Protein AF-A0A212D565-F1 (afdb_monomer)

Nearest PDB structures (foldseek):
  2pie-assembly1_A  TM=9.725E-01  e=7.024E-08  Homo sapiens
  2csw-assembly1_A  TM=8.088E-01  e=1.627E-06  Homo sapiens
  3mdb-assembly2_B  TM=6.436E-01  e=4.090E-02  Homo sapiens
  4h87-assembly2_A  TM=7.108E-01  e=1.475E-01  Homo sapiens
  4h87-assembly3_B  TM=7.089E-01  e=2.463E-01  Homo sapiens

Mean predicted aligned error: 9.25 Å

Solvent-accessible surface area (backbone atoms only — not comparable to full-atom values): 4930 Å² total; per-residue (Å²): 135,86,85,83,82,84,81,72,78,74,73,59,102,77,74,85,73,56,60,51,74,38,84,98,47,99,56,86,57,45,75,46,57,85,93,42,79,43,32,34,16,51,32,90,91,36,78,43,63,56,84,48,91,89,55,66,74,80,53,41,53,78,58,52,75,46,63,72,60,99,88,108

Organism: Cervus elaphus hippelaphus (NCBI:txid46360)

Structure (mmCIF, N/CA/C/O backbone):
data_AF-A0A212D565-F1
#
_entry.id   AF-A0A212D565-F1
#
loop_
_atom_site.group_PDB
_atom_site.id
_atom_site.type_symbol
_atom_site.label_atom_id
_atom_site.label_alt_id
_atom_site.label_comp_id
_atom_site.label_asym_id
_atom_site.label_entity_id
_atom_site.label_seq_id
_atom_site.pdbx_PDB_ins_code
_atom_site.Cartn_x
_atom_site.Cartn_y
_atom_site.Cartn_z
_atom_site.occupancy
_atom_site.B_iso_or_equiv
_atom_site.auth_seq_id
_atom_site.auth_comp_id
_atom_site.auth_asym_id
_atom_site.auth_atom_id
_atom_site.pdbx_PDB_model_num
ATOM 1 N N . MET A 1 1 ? -39.489 -18.390 3.831 1.00 41.19 1 MET A N 1
ATOM 2 C CA . MET A 1 1 ? -38.203 -18.880 3.284 1.00 41.19 1 MET A CA 1
ATOM 3 C C . MET A 1 1 ? -37.229 -17.712 3.315 1.00 41.19 1 MET A C 1
ATOM 5 O O . MET A 1 1 ? -37.697 -16.590 3.197 1.00 41.19 1 MET A O 1
ATOM 9 N N . GLY A 1 2 ? -35.967 -17.981 3.651 1.00 37.06 2 GLY A N 1
ATOM 10 C CA . GLY A 1 2 ? -35.076 -17.070 4.378 1.00 37.06 2 GLY A CA 1
ATOM 11 C C . GLY A 1 2 ? -34.431 -15.916 3.606 1.00 37.06 2 GLY A C 1
ATOM 12 O O . GLY A 1 2 ? -34.374 -15.920 2.381 1.00 37.06 2 GLY A O 1
ATOM 13 N N . ASP A 1 3 ? -33.928 -14.976 4.405 1.00 55.16 3 ASP A N 1
ATOM 14 C CA . ASP A 1 3 ? -32.914 -13.964 4.083 1.00 55.16 3 ASP A CA 1
ATOM 15 C C . ASP A 1 3 ? -31.512 -14.591 4.277 1.00 55.16 3 ASP A C 1
ATOM 17 O O . ASP A 1 3 ? -31.373 -15.515 5.092 1.00 55.16 3 ASP A O 1
ATOM 21 N N . PRO A 1 4 ? -30.475 -14.144 3.547 1.00 51.31 4 PRO A N 1
ATOM 22 C CA . PRO A 1 4 ? -29.545 -13.242 4.218 1.00 51.31 4 PRO A CA 1
ATOM 23 C C . PRO A 1 4 ? -29.016 -12.115 3.314 1.00 51.31 4 PRO A C 1
ATOM 25 O O . PRO A 1 4 ? -28.361 -12.356 2.302 1.00 51.31 4 PRO A O 1
ATOM 28 N N . GLY A 1 5 ? -29.208 -10.881 3.770 1.00 45.66 5 GLY A N 1
ATOM 29 C CA . GLY A 1 5 ? -28.120 -9.923 3.935 1.00 45.66 5 GLY A CA 1
ATOM 30 C C . GLY A 1 5 ? -27.421 -9.448 2.666 1.00 45.66 5 GLY A C 1
ATOM 31 O O . GLY A 1 5 ? -26.267 -9.788 2.422 1.00 45.66 5 GLY A O 1
ATOM 32 N N . SER A 1 6 ? -28.050 -8.522 1.946 1.00 46.03 6 SER A N 1
ATOM 33 C CA . SER A 1 6 ? -27.286 -7.480 1.259 1.00 46.03 6 SER A CA 1
ATOM 34 C C . SER A 1 6 ? -27.274 -6.257 2.165 1.00 46.03 6 SER A C 1
ATOM 36 O O . SER A 1 6 ? -28.096 -5.354 2.043 1.00 46.03 6 SER A O 1
ATOM 38 N N . LEU A 1 7 ? -26.351 -6.257 3.129 1.00 45.38 7 LEU A N 1
ATOM 39 C CA . LEU A 1 7 ? -25.947 -5.039 3.823 1.00 45.38 7 LEU A CA 1
ATOM 40 C C . LEU A 1 7 ? -25.078 -4.252 2.834 1.00 45.38 7 LEU A C 1
ATOM 42 O O . LEU A 1 7 ? -23.860 -4.174 2.948 1.00 45.38 7 LEU A O 1
ATOM 46 N N . VAL A 1 8 ? -25.725 -3.743 1.784 1.00 46.34 8 VAL A N 1
ATOM 47 C CA . VAL A 1 8 ? -25.227 -2.589 1.054 1.00 46.34 8 VAL A CA 1
ATOM 48 C C . VAL A 1 8 ? -25.237 -1.457 2.062 1.00 46.34 8 VAL A C 1
ATOM 50 O O . VAL A 1 8 ? -26.257 -0.818 2.308 1.00 46.34 8 VAL A O 1
ATOM 53 N N . THR A 1 9 ? -24.090 -1.231 2.690 1.00 51.03 9 THR A N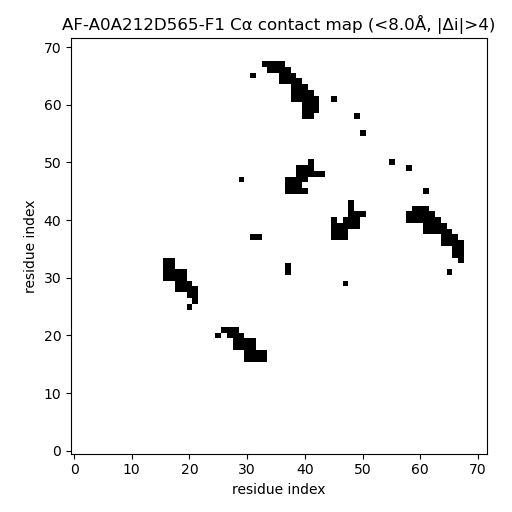 1
ATOM 54 C CA . THR A 1 9 ? -23.784 0.089 3.212 1.00 51.03 9 THR A CA 1
ATOM 55 C C . THR A 1 9 ? -23.673 0.980 1.977 1.00 51.03 9 THR A C 1
ATOM 57 O O . THR A 1 9 ? -22.600 1.153 1.404 1.00 51.03 9 THR A O 1
ATOM 60 N N . GLU A 1 10 ? -24.818 1.465 1.486 1.00 48.72 10 GLU A N 1
ATOM 61 C CA . GLU A 1 10 ? -24.872 2.667 0.668 1.00 48.72 10 GLU A CA 1
ATOM 62 C C . GLU A 1 10 ? -24.300 3.783 1.541 1.00 48.72 10 GLU A C 1
ATOM 64 O O . GLU A 1 10 ? -25.011 4.441 2.302 1.00 48.72 10 GLU A O 1
ATOM 69 N N . GLY A 1 11 ? -22.980 3.949 1.474 1.00 48.03 11 GLY A N 1
ATOM 70 C CA . GLY A 1 11 ? -22.323 5.169 1.899 1.00 48.03 11 GLY A CA 1
ATOM 71 C C . GLY A 1 11 ? -22.924 6.284 1.060 1.00 48.03 11 GLY A C 1
ATOM 72 O O . GLY A 1 11 ? -22.637 6.408 -0.132 1.00 48.03 11 GLY A O 1
ATOM 73 N N . GLY A 1 12 ? -23.843 7.040 1.662 1.00 49.41 12 GLY A N 1
ATOM 74 C CA . GLY A 1 12 ? -24.434 8.211 1.037 1.00 49.41 12 GLY A CA 1
ATOM 75 C C . GLY A 1 12 ? -23.324 9.119 0.512 1.00 49.41 12 GLY A C 1
ATOM 76 O O . GLY A 1 12 ? -22.247 9.197 1.101 1.00 49.41 12 GLY A O 1
ATOM 77 N N . ALA A 1 13 ? -23.588 9.806 -0.598 1.00 51.56 13 ALA A N 1
ATOM 78 C CA . ALA A 1 13 ? -22.657 10.640 -1.366 1.00 51.56 13 ALA A CA 1
ATOM 79 C C . ALA A 1 13 ? -22.069 11.876 -0.624 1.00 51.56 13 ALA A C 1
ATOM 81 O O . ALA A 1 13 ? -21.846 12.924 -1.229 1.00 51.56 13 ALA A O 1
ATOM 82 N N . GLY A 1 14 ? -21.817 11.782 0.683 1.00 62.34 14 GLY A N 1
ATOM 83 C CA . GLY A 1 14 ? -21.223 12.800 1.544 1.00 62.34 14 GLY A CA 1
ATOM 84 C C . GLY A 1 14 ? -20.277 12.256 2.622 1.00 62.34 14 GLY A C 1
ATOM 85 O O . GLY A 1 14 ? -19.785 13.053 3.422 1.00 62.34 14 GLY A O 1
ATOM 86 N N . GLU A 1 15 ? -19.996 10.950 2.666 1.00 75.69 15 GLU A N 1
ATOM 87 C CA . GLU A 1 15 ? -19.020 10.396 3.610 1.00 75.69 15 GLU A CA 1
ATOM 88 C C . GLU A 1 15 ? -17.590 10.686 3.127 1.00 75.69 15 GLU A C 1
ATOM 90 O O . GLU A 1 15 ? -17.210 10.388 1.992 1.00 75.69 15 GLU A O 1
ATOM 95 N N . ARG A 1 16 ? -16.804 11.369 3.965 1.00 86.50 16 ARG A N 1
ATOM 96 C CA . ARG A 1 16 ? -15.406 11.693 3.667 1.00 86.50 16 ARG A CA 1
ATOM 97 C C . ARG A 1 16 ? -14.551 10.502 4.060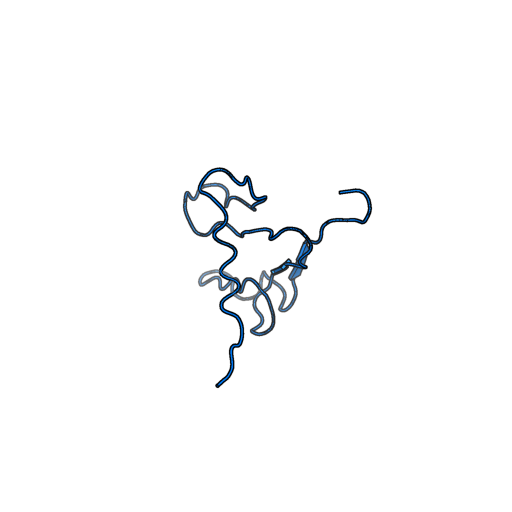 1.00 86.50 16 ARG A C 1
ATOM 99 O O . ARG A 1 16 ? -14.569 10.119 5.220 1.00 86.50 16 ARG A O 1
ATOM 106 N N . SER A 1 17 ? -13.750 10.001 3.131 1.00 89.50 17 SER A N 1
ATOM 107 C CA . SER A 1 17 ? -12.789 8.934 3.412 1.00 89.50 17 SER A CA 1
ATOM 108 C C . SER A 1 17 ? -11.357 9.437 3.284 1.00 89.50 17 SER A C 1
ATOM 110 O O . SER A 1 17 ? -11.049 10.300 2.451 1.00 89.50 17 SER A O 1
ATOM 112 N N . TRP A 1 18 ? -10.463 8.875 4.092 1.00 93.38 18 TRP A N 1
ATOM 113 C CA . TRP A 1 18 ? -9.034 9.119 3.957 1.00 93.38 18 TRP A CA 1
ATOM 114 C C . TRP A 1 18 ? -8.484 8.394 2.728 1.00 93.38 18 TRP A C 1
ATOM 116 O O . TRP A 1 18 ? -8.900 7.291 2.380 1.00 93.38 18 TRP A O 1
ATOM 126 N N . CYS A 1 19 ? -7.531 9.013 2.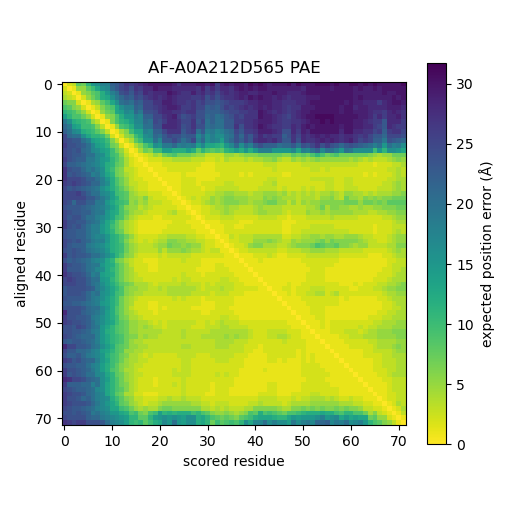036 1.00 95.25 19 CYS A N 1
ATOM 127 C CA . CYS A 1 19 ? -6.848 8.371 0.920 1.00 95.25 19 CYS A CA 1
ATOM 128 C C . CYS A 1 19 ? -5.412 8.874 0.771 1.00 95.25 19 CYS A C 1
ATOM 130 O O . CYS A 1 19 ? -5.077 10.000 1.148 1.00 95.25 19 CYS A O 1
ATOM 132 N N . LEU A 1 20 ? -4.561 8.047 0.165 1.00 96.81 20 LEU A N 1
ATOM 133 C CA . LEU A 1 20 ? -3.259 8.473 -0.327 1.00 96.81 20 LEU A CA 1
ATOM 134 C C . LEU A 1 20 ? -3.400 8.933 -1.775 1.00 96.81 20 LEU A C 1
ATOM 136 O O . LEU A 1 20 ? -3.519 8.123 -2.699 1.00 96.81 20 LEU A O 1
ATOM 140 N N . ARG A 1 21 ? -3.351 10.251 -1.978 1.00 96.69 21 ARG A N 1
ATOM 141 C CA . ARG A 1 21 ? -3.279 10.834 -3.316 1.00 96.69 21 ARG A CA 1
ATOM 142 C C . ARG A 1 21 ? -1.878 10.660 -3.891 1.00 96.69 21 ARG A C 1
ATOM 144 O O . ARG A 1 21 ? -0.885 11.093 -3.307 1.00 96.69 21 ARG A O 1
ATOM 151 N N . ARG A 1 22 ? -1.807 10.102 -5.096 1.00 95.62 22 ARG A N 1
ATOM 152 C CA . ARG A 1 22 ? -0.554 9.976 -5.837 1.00 95.62 22 ARG A CA 1
ATOM 153 C C . ARG A 1 22 ? -0.070 11.348 -6.308 1.00 95.62 22 ARG A C 1
ATOM 155 O O . ARG A 1 22 ? -0.734 12.020 -7.091 1.00 95.62 22 ARG A O 1
ATOM 162 N N . VAL A 1 23 ? 1.095 11.782 -5.839 1.00 95.50 23 VAL A N 1
ATOM 163 C CA . VAL A 1 23 ? 1.659 13.080 -6.237 1.00 95.50 23 VAL A CA 1
ATOM 164 C C . VAL A 1 23 ? 1.984 13.070 -7.733 1.00 95.50 23 VAL A C 1
ATOM 166 O O . VAL A 1 23 ? 2.570 12.118 -8.243 1.00 95.50 23 VAL A O 1
ATOM 169 N N . GLY A 1 24 ? 1.577 14.127 -8.441 1.00 96.50 24 GLY A N 1
ATOM 170 C CA . GLY A 1 24 ? 1.770 14.257 -9.889 1.00 96.50 24 GLY A CA 1
ATOM 171 C C . GLY A 1 24 ? 0.776 13.467 -10.748 1.00 96.50 24 GLY A C 1
ATOM 172 O O . GLY A 1 24 ? 0.877 13.519 -11.970 1.00 96.50 24 GLY A O 1
ATOM 173 N N . MET A 1 25 ? -0.190 12.759 -10.149 1.00 93.88 25 MET A N 1
ATOM 174 C CA . MET A 1 25 ? -1.218 11.999 -10.868 1.00 93.88 25 MET A CA 1
ATOM 175 C C . MET A 1 25 ? -2.608 12.233 -10.254 1.00 93.88 25 MET A C 1
ATOM 177 O O . MET A 1 25 ? -2.775 12.341 -9.042 1.00 93.88 25 MET A O 1
ATOM 181 N N . ASN A 1 26 ? -3.639 12.300 -11.096 1.00 92.94 26 ASN A N 1
ATOM 182 C CA . ASN A 1 26 ? -5.033 12.476 -10.656 1.00 92.94 26 ASN A CA 1
ATOM 183 C C . ASN A 1 26 ? -5.825 11.156 -10.664 1.00 92.94 26 ASN A C 1
ATOM 185 O O . ASN A 1 26 ? -7.048 11.173 -10.701 1.00 92.94 26 ASN A O 1
ATOM 189 N N . ALA A 1 27 ? -5.125 10.022 -10.649 1.00 91.50 27 ALA A N 1
ATOM 190 C CA . ALA A 1 27 ? -5.688 8.676 -10.667 1.00 91.50 27 ALA A CA 1
ATOM 191 C C . ALA A 1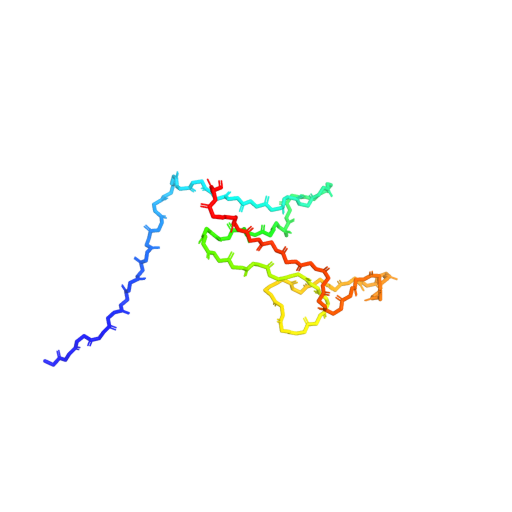 27 ? -4.891 7.756 -9.726 1.00 91.50 27 ALA A C 1
ATOM 193 O O . ALA A 1 27 ? -3.848 8.164 -9.208 1.00 91.50 27 ALA A O 1
ATOM 194 N N . GLU A 1 28 ? -5.377 6.526 -9.534 1.00 91.38 28 GLU A N 1
ATOM 195 C CA . GLU A 1 28 ? -4.723 5.478 -8.727 1.00 91.38 28 GLU A CA 1
ATOM 196 C C . GLU A 1 28 ? -4.482 5.897 -7.266 1.00 91.38 28 GLU A C 1
ATOM 198 O O . GLU A 1 28 ? -3.406 5.695 -6.702 1.00 91.38 28 GLU A O 1
ATOM 203 N N . TRP A 1 29 ? -5.481 6.541 -6.660 1.00 95.19 29 TRP A N 1
ATOM 204 C CA . TRP A 1 29 ? -5.444 6.884 -5.239 1.00 95.19 29 TRP A CA 1
ATOM 205 C C . TRP A 1 29 ? -5.744 5.639 -4.413 1.00 95.19 29 TRP A C 1
ATOM 207 O O . TRP A 1 29 ? -6.554 4.806 -4.816 1.00 95.19 29 TRP A O 1
ATOM 217 N N . LEU A 1 30 ? -5.092 5.517 -3.260 1.00 96.69 30 LEU A N 1
ATOM 218 C CA . LEU A 1 30 ? -5.290 4.372 -2.374 1.00 96.69 30 LEU A CA 1
ATOM 219 C C . LEU A 1 30 ? -6.275 4.774 -1.280 1.00 96.69 30 LEU A C 1
ATOM 221 O O . LEU A 1 30 ? -5.961 5.656 -0.478 1.00 96.69 30 LEU A O 1
ATOM 225 N N . LEU A 1 31 ? -7.460 4.167 -1.272 1.00 95.38 31 LEU A N 1
ATOM 226 C CA . LEU A 1 31 ? -8.471 4.394 -0.243 1.00 95.38 31 LEU A CA 1
ATOM 227 C C . LEU A 1 31 ? -8.007 3.781 1.080 1.00 95.38 31 LEU A C 1
ATOM 229 O O . LEU A 1 31 ? -7.555 2.634 1.107 1.00 95.38 31 LEU A O 1
ATOM 233 N N . LEU A 1 32 ? -8.124 4.557 2.154 1.00 94.50 32 LEU A N 1
ATOM 234 C CA . LEU A 1 32 ? -7.924 4.113 3.524 1.00 94.50 32 LEU A CA 1
ATOM 235 C C . LEU A 1 32 ? -9.310 3.936 4.138 1.00 94.50 32 LEU A C 1
ATOM 237 O O . LEU A 1 32 ? -9.930 4.907 4.559 1.00 94.50 32 LEU A O 1
ATOM 241 N N . GLU A 1 33 ? -9.819 2.708 4.084 1.00 89.38 33 GLU A N 1
ATOM 242 C CA . GLU A 1 33 ? -11.112 2.370 4.675 1.00 89.38 33 GLU A CA 1
ATOM 243 C C . GLU A 1 33 ? -11.030 2.454 6.204 1.00 89.38 33 GLU A C 1
ATOM 245 O O . GLU A 1 33 ? -10.128 1.873 6.816 1.00 89.38 33 GLU A O 1
ATOM 250 N N . ASP A 1 34 ? -11.972 3.172 6.815 1.00 88.25 34 ASP A N 1
ATOM 251 C CA . ASP A 1 34 ? -12.011 3.372 8.263 1.00 88.25 34 ASP A CA 1
ATOM 252 C C . ASP A 1 34 ? -12.123 2.030 9.002 1.00 88.25 34 ASP A C 1
ATOM 254 O O . ASP A 1 34 ? -12.864 1.127 8.610 1.00 88.25 34 ASP A O 1
ATOM 258 N N . GLY A 1 35 ? -11.349 1.881 10.080 1.00 87.69 35 GLY A N 1
ATOM 259 C CA . GLY A 1 35 ? -11.287 0.643 10.863 1.00 87.69 35 GLY A CA 1
ATOM 260 C C . GLY A 1 35 ? -10.562 -0.537 10.196 1.00 87.69 35 GLY A C 1
ATOM 261 O O . GLY A 1 35 ? -10.300 -1.530 10.880 1.00 87.69 35 GLY A O 1
ATOM 262 N N . ASN A 1 36 ? -10.175 -0.437 8.919 1.00 91.69 36 ASN A N 1
ATOM 263 C CA . ASN A 1 36 ? -9.479 -1.500 8.196 1.00 91.69 36 ASN A CA 1
ATOM 264 C C . ASN A 1 36 ? -7.966 -1.267 8.114 1.00 91.69 36 ASN A C 1
ATOM 266 O O . ASN A 1 36 ? -7.453 -0.147 8.104 1.00 91.69 36 ASN A O 1
ATOM 270 N N . GLU A 1 37 ? -7.227 -2.372 8.045 1.00 95.56 37 GLU A N 1
ATOM 271 C CA . GLU A 1 37 ? -5.797 -2.351 7.763 1.00 95.56 37 GLU A CA 1
ATOM 272 C C . GLU A 1 37 ? -5.566 -2.372 6.248 1.00 95.56 37 GLU A C 1
ATOM 274 O O . GLU A 1 37 ? -6.013 -3.278 5.544 1.00 95.56 37 GLU A O 1
ATOM 279 N N . VAL A 1 38 ? -4.828 -1.386 5.744 1.00 97.62 38 VAL A N 1
ATOM 280 C CA . VAL A 1 38 ? -4.472 -1.278 4.331 1.00 97.62 38 VAL A CA 1
ATOM 281 C C . VAL A 1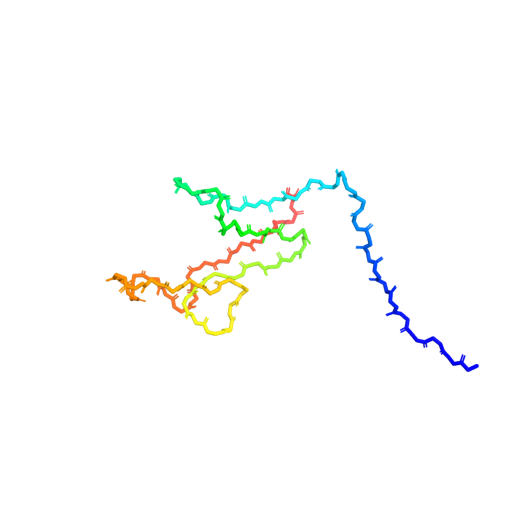 38 ? -3.013 -1.656 4.143 1.00 97.62 38 VAL A C 1
ATOM 283 O O . VAL A 1 38 ? -2.102 -0.954 4.581 1.00 97.62 38 VAL A O 1
ATOM 286 N N . THR A 1 39 ? -2.776 -2.763 3.448 1.00 98.44 39 THR A N 1
ATOM 287 C CA . THR A 1 39 ? -1.426 -3.259 3.165 1.00 98.44 39 THR A CA 1
ATOM 288 C C . THR A 1 39 ? -1.002 -2.888 1.744 1.00 98.44 39 THR A C 1
ATOM 290 O O . THR A 1 39 ? -1.773 -3.014 0.791 1.00 98.44 39 THR A O 1
ATOM 293 N N . VAL A 1 40 ? 0.240 -2.425 1.582 1.00 98.44 40 VAL A N 1
ATOM 294 C CA . VAL A 1 40 ? 0.783 -1.979 0.288 1.00 98.44 40 VAL A CA 1
ATOM 295 C C . VAL A 1 40 ? 2.104 -2.682 0.008 1.00 98.44 40 VAL A C 1
ATOM 297 O O . VAL A 1 40 ? 2.969 -2.802 0.879 1.00 98.44 40 VAL A O 1
ATOM 300 N N . GLY A 1 41 ? 2.298 -3.141 -1.224 1.00 98.50 41 GLY A N 1
ATOM 301 C CA . GLY A 1 41 ? 3.538 -3.791 -1.643 1.00 98.50 41 GLY A CA 1
ATOM 302 C C . GLY A 1 41 ? 3.452 -4.355 -3.054 1.00 98.50 41 GLY A C 1
ATOM 303 O O . GLY A 1 41 ? 2.476 -4.127 -3.753 1.00 98.50 41 GLY A 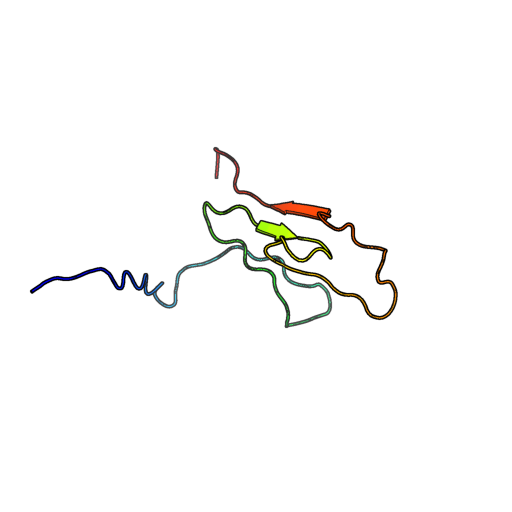O 1
ATOM 304 N N . ARG A 1 42 ? 4.472 -5.095 -3.501 1.00 98.31 42 ARG A N 1
ATOM 305 C CA . ARG A 1 42 ? 4.455 -5.753 -4.828 1.00 98.31 42 ARG A CA 1
ATOM 306 C C . ARG A 1 42 ? 3.945 -7.202 -4.816 1.00 98.31 42 ARG A C 1
ATOM 308 O O . ARG A 1 42 ? 3.865 -7.827 -5.872 1.00 98.31 42 ARG A O 1
ATOM 315 N N . GLY A 1 43 ? 3.707 -7.782 -3.637 1.00 97.94 43 GLY A N 1
ATOM 316 C CA . GLY A 1 43 ? 3.215 -9.158 -3.489 1.00 97.94 43 GLY A CA 1
ATOM 317 C C . GLY A 1 43 ? 1.736 -9.303 -3.861 1.00 97.94 43 GLY A C 1
ATOM 318 O O . GLY A 1 43 ? 1.049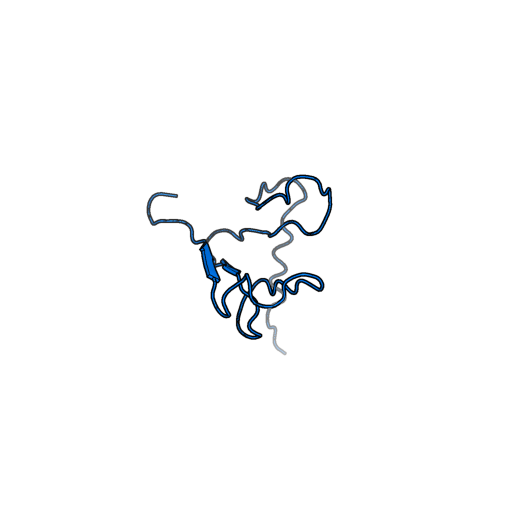 -8.309 -4.028 1.00 97.94 43 GLY A O 1
ATOM 319 N N . PHE A 1 44 ? 1.239 -10.536 -3.977 1.00 96.44 44 PHE A N 1
ATOM 320 C CA . PHE A 1 44 ? -0.171 -10.809 -4.310 1.00 96.44 44 PHE A CA 1
ATOM 321 C C . PHE A 1 44 ? -1.126 -10.766 -3.103 1.00 96.44 44 PHE A C 1
ATOM 323 O O . PHE A 1 44 ? -2.332 -10.714 -3.289 1.00 96.44 44 PHE A O 1
ATOM 330 N N . GLY A 1 45 ? -0.607 -10.808 -1.873 1.00 96.56 45 GLY A N 1
ATOM 331 C CA . GLY A 1 45 ? -1.407 -10.841 -0.640 1.00 96.56 45 GLY A CA 1
ATOM 332 C C . GLY A 1 45 ? -1.532 -9.488 0.059 1.00 96.56 45 GLY A C 1
ATOM 333 O O . GLY A 1 45 ? -1.589 -9.459 1.282 1.00 96.56 45 GLY A O 1
ATOM 334 N N . VAL A 1 46 ? -1.464 -8.387 -0.691 1.00 98.19 46 VAL A N 1
ATOM 335 C CA . VAL A 1 46 ? -1.617 -7.025 -0.157 1.00 98.19 46 VAL A CA 1
ATOM 336 C C . VAL A 1 46 ? -2.901 -6.392 -0.687 1.00 98.19 46 VAL A C 1
ATOM 338 O O . VAL A 1 46 ? -3.360 -6.757 -1.766 1.00 98.19 46 VAL A O 1
ATOM 341 N N . THR A 1 47 ? -3.445 -5.417 0.038 1.00 98.00 47 THR A N 1
ATOM 342 C CA . THR A 1 47 ? -4.638 -4.654 -0.357 1.00 98.00 47 THR A CA 1
ATOM 343 C C . THR A 1 47 ? -4.392 -3.896 -1.661 1.00 98.00 47 THR A C 1
ATOM 345 O O . THR A 1 47 ? -5.201 -3.963 -2.581 1.00 98.00 47 THR A O 1
ATOM 348 N N . TYR A 1 48 ? -3.241 -3.222 -1.773 1.00 98.00 48 TYR A N 1
ATOM 349 C CA . TYR A 1 48 ? -2.837 -2.508 -2.984 1.00 98.00 48 TYR A CA 1
ATOM 350 C C . TYR A 1 48 ? -1.500 -3.015 -3.513 1.00 98.00 48 TYR A C 1
ATOM 352 O O . TYR A 1 48 ? -0.436 -2.769 -2.930 1.00 98.00 48 TYR A O 1
ATOM 360 N N . GLN A 1 49 ? -1.559 -3.704 -4.655 1.00 98.00 49 GLN A N 1
ATOM 361 C CA . GL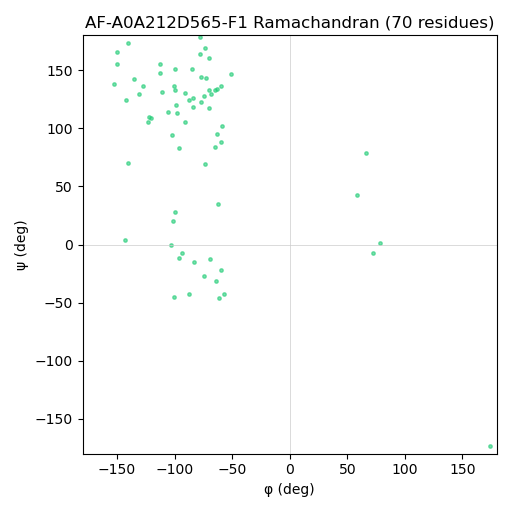N A 1 49 ? -0.376 -4.189 -5.353 1.00 98.00 49 GLN A CA 1
ATOM 362 C C . GLN A 1 49 ? 0.222 -3.093 -6.244 1.00 98.00 49 GLN A C 1
ATOM 364 O O . GLN A 1 49 ? -0.396 -2.646 -7.208 1.00 98.00 49 GLN A O 1
ATOM 369 N N . LEU A 1 50 ? 1.464 -2.697 -5.966 1.00 96.62 50 LEU A N 1
ATOM 370 C CA . LEU A 1 50 ? 2.222 -1.760 -6.790 1.00 96.62 50 LEU A CA 1
ATOM 371 C C . LEU A 1 50 ? 3.191 -2.513 -7.703 1.00 96.62 50 LEU A C 1
ATOM 373 O O . LEU A 1 50 ? 4.106 -3.194 -7.232 1.00 96.62 50 LEU A O 1
ATOM 377 N N . VAL A 1 51 ? 3.027 -2.344 -9.017 1.00 95.25 51 VAL A N 1
ATOM 378 C CA . VAL A 1 51 ? 3.897 -2.946 -10.037 1.00 95.25 51 VAL A CA 1
ATOM 379 C C . VAL A 1 51 ? 4.527 -1.847 -10.889 1.00 95.25 51 VAL A C 1
ATOM 381 O O . VAL A 1 51 ? 3.866 -1.207 -11.702 1.00 95.25 51 VAL A O 1
ATOM 384 N N . SER A 1 52 ? 5.832 -1.625 -10.715 1.00 94.44 52 SER A N 1
ATOM 385 C CA . SER A 1 52 ? 6.601 -0.692 -11.547 1.00 94.44 52 SER A CA 1
ATOM 386 C C . SER A 1 52 ? 7.210 -1.417 -12.742 1.00 94.44 52 SER A C 1
ATOM 388 O O . SER A 1 52 ? 7.884 -2.430 -12.566 1.00 94.44 52 SER A O 1
ATOM 390 N N . LYS A 1 53 ? 7.034 -0.869 -13.951 1.00 95.62 53 LYS A N 1
ATOM 391 C CA . LYS A 1 53 ? 7.712 -1.359 -15.166 1.00 95.62 53 LYS A CA 1
ATOM 392 C C . LYS A 1 53 ? 9.192 -0.963 -15.220 1.00 95.62 53 LYS A C 1
ATOM 394 O O . LYS A 1 53 ? 9.978 -1.654 -15.853 1.00 95.62 53 LYS A O 1
ATOM 399 N N . ILE A 1 54 ? 9.560 0.146 -14.575 1.00 97.25 54 ILE A N 1
ATOM 400 C CA . ILE A 1 54 ? 10.912 0.728 -14.644 1.00 97.25 54 ILE A CA 1
ATOM 401 C C . ILE A 1 54 ? 11.822 0.100 -13.585 1.00 97.25 54 ILE A C 1
ATOM 403 O O . ILE A 1 54 ? 12.974 -0.222 -13.853 1.00 97.25 54 ILE A O 1
ATOM 407 N N . CYS A 1 55 ? 11.301 -0.087 -12.373 1.00 96.81 55 CYS A N 1
ATOM 408 C CA . CYS A 1 55 ? 12.072 -0.532 -11.215 1.00 96.81 55 CYS A CA 1
ATOM 409 C C . CYS A 1 55 ? 11.274 -1.538 -10.359 1.00 96.81 55 CYS A C 1
ATOM 411 O O . CYS A 1 55 ? 10.872 -1.221 -9.236 1.00 96.81 55 CYS A O 1
ATOM 413 N N . PRO A 1 56 ? 11.041 -2.772 -10.854 1.00 96.69 56 PRO A N 1
ATOM 414 C CA . PRO A 1 56 ? 10.120 -3.726 -10.222 1.00 96.69 56 PRO A CA 1
ATOM 415 C C . PRO A 1 56 ? 10.471 -4.118 -8.778 1.00 96.69 56 PRO A C 1
ATOM 417 O O . PRO A 1 56 ? 9.610 -4.589 -8.038 1.00 96.69 56 PRO A O 1
ATOM 420 N N . LEU A 1 57 ? 11.735 -3.953 -8.374 1.00 97.44 57 LEU A N 1
ATOM 421 C CA . LEU A 1 57 ? 12.249 -4.396 -7.075 1.00 97.44 57 LEU A CA 1
ATOM 422 C C . LEU A 1 57 ? 12.423 -3.276 -6.043 1.00 97.44 57 LEU A C 1
ATOM 424 O O . LEU A 1 57 ? 12.809 -3.571 -4.917 1.00 97.44 57 LEU A O 1
ATOM 428 N N . MET A 1 58 ? 12.118 -2.020 -6.386 1.00 98.06 58 MET A N 1
ATOM 429 C CA . MET A 1 58 ? 12.198 -0.914 -5.420 1.00 98.06 58 MET A CA 1
ATOM 430 C C . MET A 1 58 ? 11.209 -1.063 -4.259 1.00 98.06 58 MET A C 1
ATOM 432 O O . MET A 1 58 ? 11.486 -0.622 -3.149 1.00 98.06 58 MET A 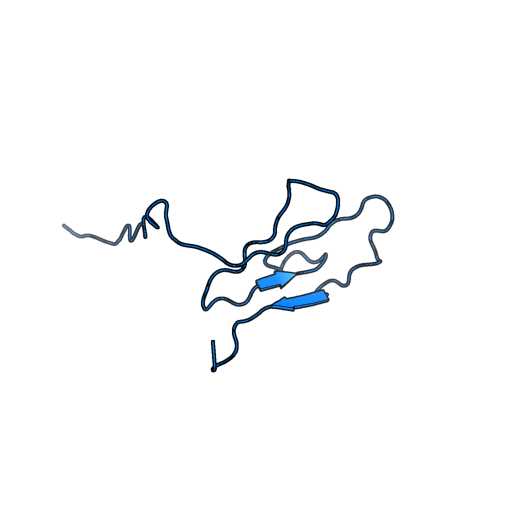O 1
ATOM 436 N N . ILE A 1 59 ? 10.056 -1.682 -4.513 1.00 98.25 59 ILE A N 1
ATOM 437 C CA . ILE A 1 59 ? 9.019 -1.907 -3.509 1.00 98.25 59 ILE A CA 1
ATOM 438 C C . ILE A 1 59 ? 9.123 -3.343 -2.988 1.00 98.25 59 ILE A C 1
ATOM 440 O O . ILE A 1 59 ? 9.242 -4.307 -3.747 1.00 98.25 59 ILE A O 1
ATOM 444 N N . SER A 1 60 ? 9.075 -3.497 -1.668 1.00 98.38 60 SER A N 1
ATOM 445 C CA . SER A 1 60 ? 9.073 -4.806 -1.006 1.00 98.38 60 SER A CA 1
ATOM 446 C C . SER A 1 60 ? 7.756 -5.550 -1.246 1.00 98.38 60 SER A C 1
ATOM 448 O O . SER A 1 60 ? 6.737 -4.955 -1.591 1.00 98.38 60 SER A O 1
ATOM 450 N N . ARG A 1 61 ? 7.746 -6.878 -1.056 1.00 98.25 61 ARG A N 1
ATOM 451 C CA . ARG A 1 61 ? 6.513 -7.685 -1.200 1.00 98.25 61 ARG A CA 1
ATOM 452 C C . ARG A 1 61 ? 5.397 -7.193 -0.271 1.00 98.25 61 ARG A C 1
ATOM 454 O O . ARG A 1 61 ? 4.277 -7.034 -0.739 1.00 98.25 61 ARG A O 1
ATOM 461 N N . ASN A 1 62 ? 5.758 -6.875 0.970 1.00 98.19 62 ASN A N 1
ATOM 462 C CA . ASN A 1 62 ? 4.954 -6.179 1.969 1.00 98.19 62 ASN A CA 1
ATOM 463 C C . ASN A 1 62 ? 5.782 -4.957 2.374 1.00 98.19 62 ASN A C 1
ATOM 465 O O . ASN A 1 62 ? 6.839 -5.118 2.981 1.00 98.19 62 ASN A O 1
ATOM 469 N N . HIS A 1 63 ? 5.402 -3.769 1.914 1.00 98.44 63 HIS A N 1
ATOM 470 C CA . HIS A 1 63 ? 6.237 -2.574 2.025 1.00 98.44 63 HIS A CA 1
ATOM 471 C C . HIS A 1 63 ? 5.799 -1.673 3.173 1.00 98.44 63 HIS A C 1
ATOM 473 O O . HIS A 1 63 ? 6.638 -1.240 3.957 1.00 98.44 63 HIS A O 1
ATOM 479 N N . CYS A 1 64 ? 4.498 -1.431 3.301 1.00 98.38 64 CYS A N 1
ATOM 480 C CA . CYS A 1 64 ? 3.947 -0.721 4.443 1.00 98.38 64 CYS A CA 1
ATOM 481 C C . CYS A 1 64 ? 2.522 -1.178 4.754 1.00 98.38 64 CYS A C 1
ATOM 483 O O . CYS A 1 64 ? 1.872 -1.867 3.961 1.00 98.38 64 CYS A O 1
ATOM 485 N N . ILE A 1 65 ? 2.081 -0.791 5.946 1.00 98.00 65 ILE A N 1
ATOM 486 C CA . ILE A 1 65 ? 0.754 -1.037 6.486 1.00 98.00 65 ILE A CA 1
ATOM 487 C C . ILE A 1 65 ? 0.240 0.302 7.005 1.00 98.00 65 ILE A C 1
ATOM 489 O O . ILE A 1 65 ? 0.951 0.985 7.744 1.00 98.00 65 ILE A O 1
ATOM 493 N N . LEU A 1 66 ? -0.969 0.680 6.604 1.00 97.25 66 LEU A N 1
ATOM 494 C CA . LEU A 1 66 ? -1.681 1.838 7.126 1.00 97.25 66 LEU A CA 1
ATOM 495 C C . LEU A 1 66 ? -2.872 1.346 7.935 1.00 97.25 66 LEU A C 1
ATOM 497 O O . LEU A 1 66 ? -3.625 0.489 7.477 1.00 97.25 66 LEU A O 1
ATOM 501 N N . LYS A 1 67 ? -3.025 1.876 9.143 1.00 95.06 67 LYS A N 1
ATOM 502 C CA . LYS A 1 67 ? -4.091 1.494 10.059 1.00 95.06 67 LYS A CA 1
ATOM 503 C C . LYS A 1 67 ? -4.393 2.662 10.981 1.00 95.06 67 LYS A C 1
ATOM 505 O O . LYS A 1 67 ? -3.463 3.304 11.471 1.00 95.06 67 LYS A O 1
ATOM 510 N N . GLN A 1 68 ? -5.674 2.911 11.221 1.00 91.31 68 GLN A N 1
ATOM 511 C CA . GLN A 1 68 ? -6.105 3.861 12.237 1.00 91.31 68 GLN A CA 1
ATOM 512 C C . GLN A 1 68 ? -5.657 3.368 13.617 1.00 91.31 68 GLN A C 1
ATOM 514 O O . GLN A 1 68 ? -5.765 2.178 13.933 1.00 91.31 68 GLN A O 1
ATOM 519 N N . ASN A 1 69 ? -5.086 4.260 14.419 1.00 89.00 69 ASN A N 1
ATOM 520 C CA . ASN A 1 69 ? -4.692 3.908 15.776 1.00 89.00 69 ASN A CA 1
ATOM 521 C C . ASN A 1 69 ? -5.940 3.886 16.691 1.00 89.00 69 ASN A C 1
ATOM 523 O O . ASN A 1 69 ? -7.059 4.136 16.250 1.00 89.00 69 ASN A O 1
ATOM 527 N N . ALA A 1 70 ? -5.765 3.559 17.973 1.00 84.56 70 ALA A N 1
ATOM 528 C CA . ALA A 1 70 ? -6.882 3.508 18.924 1.00 84.56 70 ALA A CA 1
ATOM 529 C C . ALA A 1 70 ? -7.481 4.890 19.261 1.00 84.56 70 ALA A C 1
ATOM 531 O O . ALA A 1 70 ? -8.535 4.961 19.886 1.00 84.56 70 ALA A O 1
ATOM 532 N N . GLU A 1 71 ? -6.796 5.968 18.890 1.00 80.12 71 GLU A N 1
ATOM 533 C CA . GLU A 1 71 ? -7.149 7.351 19.220 1.00 80.12 71 GLU A CA 1
ATOM 534 C C . GLU A 1 71 ? -7.938 8.032 18.094 1.00 80.12 71 GLU A C 1
ATOM 536 O O . GLU A 1 71 ? -8.534 9.085 18.321 1.00 80.12 71 GLU A O 1
ATOM 541 N N . GLY A 1 72 ? -7.996 7.401 16.918 1.00 60.75 72 GLY A N 1
ATOM 542 C CA . GLY A 1 72 ? -8.669 7.908 15.728 1.00 60.75 72 GLY A CA 1
ATOM 543 C C . GLY A 1 72 ? -7.715 8.637 14.800 1.00 60.75 72 GLY A C 1
ATOM 544 O O . GLY A 1 72 ? -8.122 9.709 14.307 1.00 60.75 72 GLY A O 1
#

Secondary structure (DSSP, 8-state):
------------TT---EEEPPTT-SS--EEE-TTS-EEEESSSSSSEE---SS-TTSS-SS-EEE---TT-

Foldseek 3Di:
DDDDDPPPPPPDPPDDWDWADDPPDPDDIGTDDAQDKAWEFCAPPGNHHDADPVCRPPTHNTRDIDYDDPVD

Sequence (72 aa):
MGDPGSLVTEGGAGERSWCLRRVGMNAEWLLLEDGNEVTVGRGFGVTYQLVSKICPLMISRNHCILKQNAEG

Radius of gyration: 16.16 Å; Cα contacts (8 Å, |Δi|>4): 85; chains: 1; bounding box: 50×33×34 Å

InterPro domains:
  IPR008984 SMAD/FHA domain superfamily [SSF49879] (5-71)

pLDDT: mean 85.18, std 19.08, range [37.06, 98.5]